Protein AF-A0A9D5NPQ6-F1 (afdb_monomer_lite)

Structure (mmCIF, N/CA/C/O backbone):
data_AF-A0A9D5NPQ6-F1
#
_entry.id   AF-A0A9D5NPQ6-F1
#
loop_
_atom_site.group_PDB
_atom_site.id
_atom_site.type_symbol
_atom_site.label_atom_id
_atom_site.label_alt_id
_atom_site.label_comp_id
_atom_site.label_asym_id
_atom_site.label_entity_id
_atom_site.label_seq_id
_atom_site.pdbx_PDB_ins_code
_atom_site.Cartn_x
_atom_site.Cartn_y
_atom_site.Cartn_z
_atom_site.occupancy
_atom_site.B_iso_or_equiv
_atom_site.auth_seq_id
_atom_site.auth_comp_id
_atom_site.auth_asym_id
_atom_site.auth_atom_id
_atom_site.pdbx_PDB_model_num
ATOM 1 N N . MET A 1 1 ? -1.826 24.725 30.117 1.00 43.22 1 MET A N 1
ATOM 2 C CA . MET A 1 1 ? -2.227 24.738 28.691 1.00 43.22 1 MET A CA 1
ATOM 3 C C . MET A 1 1 ? -2.375 23.291 28.211 1.00 43.22 1 MET A C 1
ATOM 5 O O . MET A 1 1 ? -1.402 22.693 27.767 1.00 43.22 1 MET A O 1
ATOM 9 N N . ASN A 1 2 ? -3.552 22.679 28.376 1.00 39.69 2 ASN A N 1
ATOM 10 C CA . ASN A 1 2 ? -3.757 21.265 28.036 1.00 39.69 2 ASN A CA 1
ATOM 11 C C . ASN A 1 2 ? -4.033 21.122 26.537 1.00 39.69 2 ASN A C 1
ATOM 13 O O . ASN A 1 2 ? -5.132 21.409 26.068 1.00 39.69 2 ASN A O 1
ATOM 17 N N . LYS A 1 3 ? -3.034 20.672 25.771 1.00 47.38 3 LYS A N 1
ATOM 18 C CA . LYS A 1 3 ? -3.235 20.264 24.376 1.00 47.38 3 LYS A CA 1
ATOM 19 C C . LYS A 1 3 ? -3.958 18.917 24.373 1.00 47.38 3 LYS A C 1
ATOM 21 O O . LYS A 1 3 ? -3.322 17.868 24.417 1.00 47.38 3 LYS A O 1
ATOM 26 N N . SER A 1 4 ? -5.289 18.951 24.352 1.00 49.28 4 SER A N 1
ATOM 27 C CA . SER A 1 4 ? -6.104 17.758 24.126 1.00 49.28 4 SER A CA 1
ATOM 28 C C . SER A 1 4 ? -5.777 17.207 22.732 1.00 49.28 4 SER A C 1
ATOM 30 O O . SER A 1 4 ? -6.054 17.843 21.712 1.00 49.28 4 SER A O 1
ATOM 32 N N . LYS A 1 5 ? -5.083 16.062 22.684 1.00 56.06 5 LYS A N 1
ATOM 33 C CA . LYS A 1 5 ? -4.770 15.335 21.447 1.00 56.06 5 LYS A CA 1
ATOM 34 C C . LYS A 1 5 ? -6.093 14.983 20.771 1.00 56.06 5 LYS A C 1
ATOM 36 O O . LYS A 1 5 ? -6.809 14.108 21.248 1.00 56.06 5 LYS A O 1
ATOM 41 N N . ARG A 1 6 ? -6.404 15.629 19.644 1.00 54.53 6 ARG A N 1
ATOM 42 C CA . ARG A 1 6 ? -7.471 15.182 18.741 1.00 54.53 6 ARG A CA 1
ATOM 43 C C . ARG A 1 6 ? -7.078 13.819 18.174 1.00 54.53 6 ARG A C 1
ATOM 45 O O . ARG A 1 6 ? -6.439 13.742 17.130 1.00 54.53 6 ARG A O 1
ATOM 52 N N . ASN A 1 7 ? -7.414 12.746 18.881 1.00 55.06 7 ASN A N 1
ATOM 53 C CA . ASN A 1 7 ? -7.281 11.390 18.374 1.00 55.06 7 ASN A CA 1
ATOM 54 C C . ASN A 1 7 ? -8.497 11.111 17.480 1.00 55.06 7 ASN A C 1
ATOM 56 O O . ASN A 1 7 ? -9.452 10.457 17.887 1.00 55.06 7 ASN A O 1
ATOM 60 N N . SER A 1 8 ? -8.507 11.720 16.291 1.00 65.31 8 SER A N 1
ATOM 61 C CA . SER A 1 8 ? -9.518 11.423 15.278 1.00 65.31 8 SER A CA 1
ATOM 62 C C . SER A 1 8 ? -9.247 10.013 14.769 1.00 65.31 8 SER A C 1
ATOM 64 O O . SER A 1 8 ? -8.298 9.790 14.017 1.00 65.31 8 SER A O 1
ATOM 66 N N . GLN A 1 9 ? -10.026 9.049 15.253 1.00 75.38 9 GLN A N 1
ATOM 67 C CA . GLN A 1 9 ? -9.921 7.659 14.836 1.00 75.38 9 GLN A CA 1
ATOM 68 C C . GLN A 1 9 ? -10.221 7.575 13.337 1.00 75.38 9 GLN A C 1
ATOM 70 O O . GLN A 1 9 ? -11.320 7.924 12.906 1.00 75.38 9 GLN A O 1
ATOM 75 N N . PHE A 1 10 ? -9.245 7.130 12.546 1.00 88.50 10 PHE A N 1
ATOM 76 C CA . PHE A 1 10 ? -9.442 6.880 11.123 1.00 88.50 10 PHE A CA 1
ATOM 77 C C . PHE A 1 10 ? -10.582 5.870 10.935 1.00 88.50 10 PHE A C 1
ATOM 79 O O . PHE A 1 10 ? -10.532 4.762 11.470 1.00 88.50 10 PHE A O 1
ATOM 86 N N . LYS A 1 11 ? -11.628 6.285 10.214 1.00 90.12 11 LYS A N 1
ATOM 87 C CA . LYS A 1 11 ? -12.773 5.442 9.862 1.00 90.12 11 LYS A CA 1
ATOM 88 C C . LYS A 1 11 ? -12.539 4.892 8.460 1.00 90.12 11 LYS A C 1
ATOM 90 O O . LYS A 1 11 ? -12.723 5.618 7.487 1.00 90.12 11 LYS A O 1
ATOM 95 N N . MET A 1 12 ? -12.094 3.639 8.389 1.00 90.94 12 MET A N 1
ATOM 96 C CA . MET A 1 12 ? -11.766 2.969 7.129 1.00 90.94 12 MET A CA 1
ATOM 97 C C . MET A 1 12 ? -12.975 2.916 6.189 1.00 90.94 12 MET A C 1
ATOM 99 O O . MET A 1 12 ? -12.850 3.318 5.040 1.00 90.94 12 MET A O 1
ATOM 103 N N . ASP A 1 13 ? -14.142 2.516 6.695 1.00 92.56 13 ASP A N 1
ATOM 104 C CA . ASP A 1 13 ? -15.355 2.321 5.886 1.00 92.56 13 ASP A CA 1
ATOM 105 C C . ASP A 1 13 ? -15.770 3.609 5.169 1.00 92.56 13 ASP A C 1
ATOM 107 O O . ASP A 1 13 ? -15.946 3.631 3.956 1.00 92.56 13 ASP A O 1
ATOM 111 N N . LYS A 1 14 ? -15.773 4.733 5.897 1.00 94.25 14 LYS A N 1
ATOM 112 C CA . LYS A 1 14 ? -16.057 6.055 5.322 1.00 94.25 14 LYS A CA 1
ATOM 113 C C . LYS A 1 14 ? -15.048 6.454 4.241 1.00 94.25 14 LYS A C 1
ATOM 115 O O . LYS A 1 14 ? -15.388 7.160 3.296 1.00 94.25 14 LYS A O 1
ATOM 120 N N . TRP A 1 15 ? -13.786 6.059 4.398 1.00 95.19 15 TRP A N 1
ATOM 121 C CA . TRP A 1 15 ? -12.772 6.322 3.384 1.00 95.19 15 TRP A CA 1
ATOM 122 C C . TRP A 1 15 ? -12.975 5.436 2.150 1.00 95.19 15 TRP A C 1
ATOM 124 O O . TRP A 1 15 ? -12.898 5.952 1.040 1.00 95.19 15 TRP A O 1
ATOM 134 N N . LEU A 1 16 ? -13.313 4.156 2.319 1.00 95.75 16 LEU A N 1
ATOM 135 C CA . LEU A 1 16 ? -13.648 3.251 1.212 1.00 95.75 16 LEU A CA 1
ATOM 136 C C . LEU A 1 16 ? -14.880 3.731 0.434 1.00 95.75 16 LEU A C 1
ATOM 138 O O . LEU A 1 16 ? -14.857 3.745 -0.792 1.00 95.75 16 LEU A O 1
ATOM 142 N N . GLU A 1 17 ? -15.914 4.218 1.123 1.00 95.56 17 GLU A N 1
ATOM 143 C CA . GLU A 1 17 ? -17.105 4.818 0.503 1.00 95.56 17 GLU A CA 1
ATOM 144 C C . GLU A 1 17 ? -16.802 6.063 -0.338 1.00 95.56 17 GLU A C 1
ATOM 146 O O . GLU A 1 17 ? -17.553 6.381 -1.256 1.00 95.56 17 GLU A O 1
ATOM 151 N N . SER A 1 18 ? -15.707 6.770 -0.046 1.00 96.06 18 SER A N 1
ATOM 152 C CA . SER A 1 18 ? -15.290 7.941 -0.825 1.00 96.06 18 SER A CA 1
ATOM 153 C C . SER A 1 18 ? -14.582 7.592 -2.138 1.00 96.06 18 SER A C 1
ATOM 155 O O . SER A 1 18 ? -14.311 8.487 -2.939 1.00 96.06 18 SER A O 1
ATOM 157 N N . LEU A 1 19 ? -14.250 6.315 -2.354 1.00 96.56 19 LEU A N 1
ATOM 158 C CA . LEU A 1 19 ? -13.570 5.849 -3.556 1.00 96.56 19 LEU A CA 1
ATOM 159 C C . LEU A 1 19 ? -14.568 5.497 -4.662 1.00 96.56 19 LEU A C 1
ATOM 161 O O . LEU A 1 19 ? -15.629 4.923 -4.432 1.00 96.56 19 LEU A O 1
ATOM 165 N N . GLU A 1 20 ? -14.170 5.792 -5.893 1.00 95.88 20 GLU A N 1
ATOM 166 C CA . GLU A 1 20 ? -14.869 5.376 -7.106 1.00 95.88 20 GLU A CA 1
ATOM 167 C C . GLU A 1 20 ? -14.653 3.876 -7.396 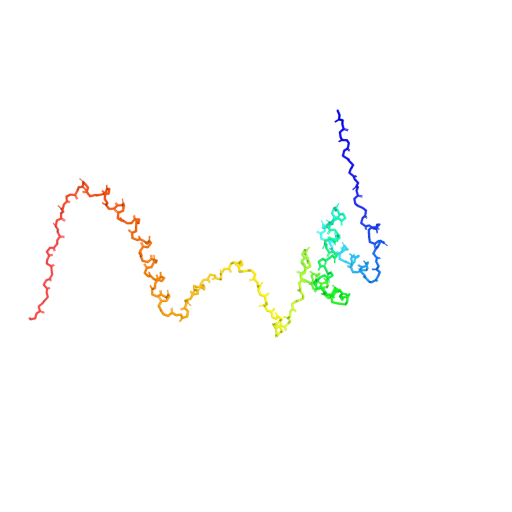1.00 95.88 20 GLU A C 1
ATOM 169 O O . GLU A 1 20 ? -13.562 3.334 -7.173 1.00 95.88 20 GLU A O 1
ATOM 174 N N . SER A 1 21 ? -15.678 3.194 -7.919 1.00 94.06 21 SER A N 1
ATOM 175 C CA . SER A 1 21 ? -15.503 1.859 -8.514 1.00 94.06 21 SER A CA 1
ATOM 176 C C . SER A 1 21 ? -14.648 1.994 -9.787 1.00 94.06 21 SER A C 1
ATOM 178 O O . SER A 1 21 ? -14.801 2.983 -10.512 1.00 94.06 21 SER A O 1
ATOM 180 N N . PRO A 1 22 ? -13.701 1.076 -10.061 1.00 96.81 22 PRO A N 1
ATOM 181 C CA . PRO A 1 22 ? -13.451 -0.208 -9.379 1.00 96.81 22 PRO A CA 1
ATOM 182 C C . PRO A 1 22 ? -12.450 -0.145 -8.210 1.00 96.81 22 PRO A C 1
ATOM 184 O O . PRO A 1 22 ? -12.178 -1.149 -7.557 1.00 96.81 22 PRO A O 1
ATOM 187 N N . TRP A 1 23 ? -11.873 1.022 -7.914 1.00 97.88 23 TRP A N 1
ATOM 188 C CA . TRP A 1 23 ? -10.829 1.152 -6.888 1.00 97.88 23 TRP A CA 1
ATOM 189 C C . TRP A 1 23 ? -11.334 0.888 -5.473 1.00 97.88 23 TRP A C 1
ATOM 191 O O . TRP A 1 23 ? -10.565 0.408 -4.642 1.00 97.88 23 TRP A O 1
ATOM 201 N N . LYS A 1 24 ? -12.608 1.184 -5.206 1.00 97.94 24 LYS A N 1
ATOM 202 C CA . LYS A 1 24 ? -13.267 0.815 -3.954 1.00 97.94 24 LYS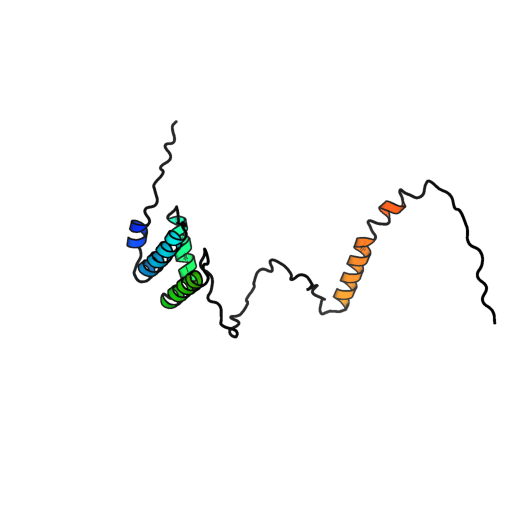 A CA 1
ATOM 203 C C . LYS A 1 24 ? -13.188 -0.695 -3.702 1.00 97.94 24 LYS A C 1
ATOM 205 O O . LYS A 1 24 ? -12.656 -1.095 -2.674 1.00 97.94 24 LYS A O 1
ATOM 210 N N . GLU A 1 25 ? -13.645 -1.498 -4.659 1.00 98.06 25 GLU A N 1
ATOM 211 C CA . GLU A 1 25 ? -13.720 -2.965 -4.556 1.00 98.06 25 GLU A CA 1
ATOM 212 C C . GLU A 1 25 ? -12.326 -3.583 -4.373 1.00 98.06 25 GLU A C 1
ATOM 214 O O . GLU A 1 25 ? -12.106 -4.408 -3.487 1.00 98.06 25 GLU A O 1
ATOM 219 N N . LEU A 1 26 ? -11.343 -3.096 -5.138 1.00 98.44 26 LEU A N 1
ATOM 220 C CA . LEU A 1 26 ? -9.942 -3.508 -5.005 1.00 98.44 26 LEU A CA 1
ATOM 221 C C . LEU A 1 26 ? -9.378 -3.206 -3.609 1.00 98.44 26 LEU A C 1
ATOM 223 O O . LEU A 1 26 ? -8.664 -4.020 -3.019 1.00 98.44 26 LEU A O 1
ATOM 227 N N . MET A 1 27 ? -9.682 -2.023 -3.067 1.00 98.06 27 MET A N 1
ATOM 228 C CA . MET A 1 27 ? -9.239 -1.658 -1.725 1.00 98.06 27 MET A CA 1
ATOM 229 C C . MET A 1 27 ? -9.978 -2.454 -0.648 1.00 98.06 27 MET A C 1
ATOM 231 O O . MET A 1 27 ? -9.333 -2.855 0.315 1.00 98.06 27 MET A O 1
ATOM 235 N N . GLU A 1 28 ? -11.275 -2.722 -0.803 1.00 97.75 28 GLU A N 1
ATOM 236 C CA . GLU A 1 28 ? -12.052 -3.579 0.103 1.00 97.75 28 GLU A CA 1
ATOM 237 C C . GLU A 1 28 ? -11.436 -4.978 0.205 1.00 97.75 28 GLU A C 1
ATOM 239 O O . GLU A 1 28 ? -11.081 -5.399 1.309 1.00 97.75 28 GLU A O 1
ATOM 244 N N . GLN A 1 29 ? -11.184 -5.637 -0.930 1.00 98.19 29 GLN A N 1
ATOM 245 C CA . GLN A 1 29 ? -10.545 -6.957 -0.967 1.00 98.19 29 GLN A CA 1
ATOM 246 C C . GLN A 1 29 ? -9.167 -6.943 -0.289 1.00 98.19 29 GLN A C 1
ATOM 248 O O . GLN A 1 29 ? -8.835 -7.822 0.513 1.00 98.19 29 GLN A O 1
ATOM 253 N N . TRP A 1 30 ? -8.346 -5.926 -0.570 1.00 98.19 30 TRP A N 1
ATOM 254 C CA . TRP A 1 30 ? -7.031 -5.810 0.058 1.00 98.19 30 TRP A CA 1
ATOM 255 C C . TRP A 1 30 ? -7.122 -5.587 1.576 1.00 98.19 30 TRP A C 1
ATOM 257 O O . TRP A 1 30 ? -6.335 -6.165 2.334 1.00 98.19 30 TRP A O 1
ATOM 267 N N . MET A 1 31 ? -8.074 -4.774 2.049 1.00 96.56 31 MET A N 1
ATOM 268 C CA . MET A 1 31 ? -8.278 -4.551 3.484 1.00 96.56 31 MET A CA 1
ATOM 269 C C . MET A 1 31 ? -8.788 -5.798 4.197 1.00 96.56 31 MET A C 1
ATOM 271 O O . MET A 1 31 ? -8.326 -6.075 5.303 1.00 96.56 31 MET A O 1
ATOM 275 N N . GLU A 1 32 ? -9.680 -6.562 3.571 1.00 97.50 32 GLU A N 1
ATOM 276 C CA . GLU A 1 32 ? -10.163 -7.839 4.097 1.00 97.50 32 GLU A CA 1
ATOM 277 C C . GLU A 1 32 ? -9.006 -8.825 4.289 1.00 97.50 32 GLU A C 1
ATOM 279 O O . GLU A 1 32 ? -8.819 -9.378 5.378 1.00 97.50 32 GLU A O 1
ATOM 284 N N . TYR A 1 33 ? -8.143 -8.959 3.280 1.00 98.12 33 TYR A N 1
ATOM 285 C CA . TYR A 1 33 ? -6.942 -9.784 3.382 1.00 98.12 33 TYR A CA 1
ATOM 286 C C . TYR A 1 33 ? -6.001 -9.320 4.508 1.00 98.12 33 TYR A C 1
ATOM 288 O O . TYR A 1 33 ? -5.505 -10.136 5.294 1.00 98.12 33 TYR A O 1
ATOM 296 N N . LYS A 1 34 ? -5.767 -8.008 4.651 1.00 96.62 34 LYS A N 1
ATOM 297 C CA . LYS A 1 34 ? -4.966 -7.486 5.772 1.00 96.62 34 LYS A CA 1
ATOM 298 C C . LYS A 1 34 ? -5.618 -7.784 7.123 1.00 96.62 34 LYS A C 1
ATOM 300 O O . LYS A 1 34 ? -4.912 -8.192 8.048 1.00 96.62 34 LYS A O 1
ATOM 305 N N . ALA A 1 35 ? -6.938 -7.648 7.235 1.00 95.62 35 AL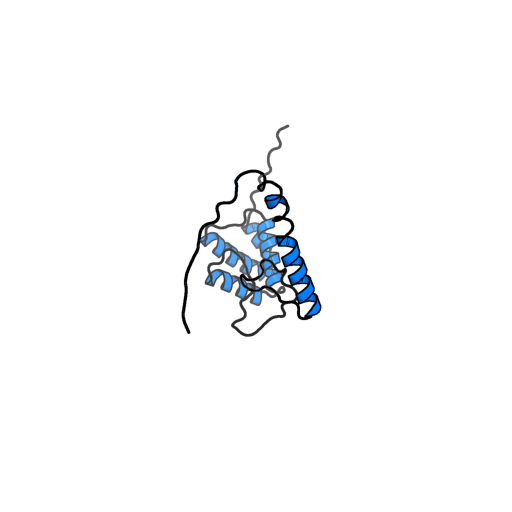A A N 1
ATOM 306 C CA . ALA A 1 35 ? -7.675 -7.941 8.459 1.00 95.62 35 ALA A CA 1
ATOM 307 C C . ALA A 1 35 ? -7.547 -9.419 8.862 1.00 95.62 35 ALA A C 1
ATOM 309 O O . ALA A 1 35 ? -7.263 -9.702 10.028 1.00 95.62 35 ALA A O 1
ATOM 310 N N . ALA A 1 36 ? -7.630 -10.350 7.903 1.00 96.12 36 ALA A N 1
ATOM 311 C CA . ALA A 1 36 ? -7.388 -11.778 8.137 1.00 96.12 36 ALA A CA 1
ATOM 312 C C . ALA A 1 36 ? -5.981 -12.052 8.710 1.00 96.12 36 ALA A C 1
ATOM 314 O O . ALA A 1 36 ? -5.788 -12.954 9.526 1.00 96.12 36 ALA A O 1
ATOM 315 N N . ARG A 1 37 ? -5.000 -11.214 8.353 1.00 95.06 37 ARG A N 1
ATOM 316 C CA . ARG A 1 37 ? -3.622 -11.250 8.872 1.00 95.06 37 ARG A CA 1
ATOM 317 C C . ARG A 1 37 ? -3.405 -10.450 10.157 1.00 95.06 37 ARG A C 1
ATOM 319 O O . ARG A 1 37 ? -2.269 -10.330 10.610 1.00 95.06 37 ARG A O 1
ATOM 326 N N . LYS A 1 38 ? -4.466 -9.904 10.759 1.00 96.00 38 LYS A N 1
ATOM 327 C CA . LYS A 1 38 ? -4.402 -9.003 11.926 1.00 96.00 38 LYS A CA 1
ATOM 328 C C . LYS A 1 38 ? -3.592 -7.727 11.650 1.00 96.00 38 LYS A C 1
ATOM 330 O O . LYS A 1 38 ? -3.028 -7.122 12.561 1.00 96.00 38 LYS A O 1
ATOM 335 N N . GLU A 1 39 ? -3.549 -7.298 10.392 1.00 94.31 39 GLU A N 1
ATOM 336 C CA . GLU A 1 39 ? -2.917 -6.065 9.937 1.00 94.31 39 GLU A CA 1
ATOM 337 C C . GLU A 1 39 ? -3.994 -5.037 9.546 1.00 94.31 39 GLU A C 1
ATOM 339 O O . GLU A 1 39 ? -5.057 -5.382 9.042 1.00 94.31 39 GLU A O 1
ATOM 344 N N . SER A 1 40 ? -3.737 -3.743 9.749 1.00 93.38 40 SER A N 1
ATOM 345 C CA . SER A 1 40 ? -4.644 -2.674 9.303 1.00 93.38 40 SER A CA 1
ATOM 346 C C . SER A 1 40 ? -3.916 -1.338 9.172 1.00 93.38 40 SER A C 1
ATOM 348 O O . SER A 1 40 ? -2.911 -1.085 9.845 1.00 93.38 40 SER A O 1
ATOM 350 N N . TYR A 1 41 ? -4.421 -0.454 8.307 1.00 93.94 41 TYR A N 1
ATOM 351 C CA . TYR A 1 41 ? -3.953 0.930 8.273 1.00 93.94 41 TYR A CA 1
ATOM 352 C C . TYR A 1 41 ? -4.618 1.727 9.393 1.00 93.94 41 TYR A C 1
ATOM 354 O O . TYR A 1 41 ? -5.838 1.837 9.458 1.00 93.94 41 TYR A O 1
ATOM 362 N N . LYS A 1 42 ? -3.798 2.323 10.261 1.00 91.12 42 LYS A N 1
ATOM 363 C CA . LYS A 1 42 ? -4.264 3.137 11.398 1.00 91.12 42 LYS A CA 1
ATOM 364 C C . LYS A 1 42 ? -4.590 4.582 11.014 1.00 91.12 42 LYS A C 1
ATOM 366 O O . LYS A 1 42 ? -5.142 5.321 11.823 1.00 91.12 42 LYS A O 1
ATOM 371 N N . THR A 1 43 ? -4.198 5.003 9.813 1.00 94.00 43 THR A N 1
ATOM 372 C CA . THR A 1 43 ? -4.334 6.379 9.336 1.00 94.00 43 THR A CA 1
ATOM 373 C C . THR A 1 43 ? -4.808 6.407 7.890 1.00 94.00 43 THR A C 1
ATOM 375 O O . THR A 1 43 ? -4.413 5.567 7.078 1.00 94.00 43 THR A O 1
ATOM 378 N N . GLU A 1 44 ? -5.582 7.437 7.554 1.00 94.56 44 GLU A N 1
ATOM 379 C CA . GLU A 1 44 ? -6.028 7.690 6.182 1.00 94.56 44 GLU A CA 1
ATOM 380 C C . GLU A 1 44 ? -4.845 7.872 5.228 1.00 94.56 44 GLU A C 1
ATOM 382 O O . GLU A 1 44 ? -4.846 7.363 4.112 1.00 94.56 44 GLU A O 1
ATOM 387 N N . MET A 1 45 ? -3.786 8.539 5.694 1.00 95.50 45 MET A N 1
ATOM 388 C CA . MET A 1 45 ? -2.556 8.712 4.924 1.00 95.50 45 MET A CA 1
ATOM 389 C C . MET A 1 45 ? -1.937 7.375 4.504 1.00 95.50 45 MET A C 1
ATOM 391 O O . MET A 1 45 ? -1.487 7.253 3.367 1.00 95.50 45 MET A O 1
ATOM 395 N N . GLY A 1 46 ? -1.931 6.368 5.385 1.00 95.62 46 GLY A N 1
ATOM 396 C CA . GLY A 1 46 ? -1.425 5.033 5.057 1.00 95.62 46 GLY A CA 1
ATOM 397 C C . GLY A 1 46 ? -2.269 4.340 3.986 1.00 95.62 46 GLY A C 1
ATOM 398 O O . GLY A 1 46 ? -1.721 3.825 3.012 1.00 95.62 46 GLY A O 1
ATOM 399 N N . ALA A 1 47 ? -3.595 4.400 4.126 1.00 96.00 47 ALA A N 1
ATOM 400 C CA . ALA A 1 47 ? -4.529 3.832 3.157 1.00 96.00 47 ALA A CA 1
ATOM 401 C C . ALA A 1 47 ? -4.426 4.523 1.781 1.00 96.00 47 ALA A C 1
ATOM 403 O O . ALA A 1 47 ? -4.296 3.853 0.756 1.00 96.00 47 ALA A O 1
ATOM 404 N N . ARG A 1 48 ? -4.346 5.862 1.752 1.00 97.00 48 ARG A N 1
ATOM 405 C CA . ARG A 1 48 ? -4.127 6.645 0.522 1.00 97.00 48 ARG A CA 1
ATOM 406 C C . ARG A 1 48 ? -2.806 6.295 -0.158 1.00 97.00 48 ARG A C 1
ATOM 408 O O . ARG A 1 48 ? -2.779 6.112 -1.369 1.00 97.00 48 ARG A O 1
ATOM 415 N N . LYS A 1 49 ? -1.712 6.166 0.602 1.00 97.94 49 LYS A N 1
ATOM 416 C CA . LYS A 1 49 ? -0.406 5.768 0.048 1.00 97.94 49 LYS A CA 1
ATOM 417 C C . LYS A 1 49 ? -0.443 4.364 -0.551 1.00 97.94 49 LYS A C 1
ATOM 419 O O . LYS A 1 49 ? 0.155 4.156 -1.602 1.00 97.94 49 LYS A O 1
ATOM 424 N N . CYS A 1 50 ? -1.165 3.436 0.077 1.00 97.75 50 CYS A N 1
ATOM 425 C CA . CYS A 1 50 ? -1.399 2.107 -0.480 1.00 97.75 50 CYS A CA 1
ATOM 426 C C . CYS A 1 50 ? -2.132 2.182 -1.827 1.00 97.75 50 CYS A C 1
ATOM 428 O O . CYS A 1 50 ? -1.627 1.638 -2.805 1.00 97.75 50 CYS A O 1
ATOM 430 N N . LEU A 1 51 ? -3.238 2.932 -1.906 1.00 98.25 51 LEU A N 1
ATOM 431 C CA . LEU A 1 51 ? -3.979 3.125 -3.156 1.00 98.25 51 LEU A CA 1
ATOM 432 C C . LEU A 1 51 ? -3.116 3.774 -4.250 1.00 98.25 51 LEU A C 1
ATOM 434 O O . LEU A 1 51 ? -3.111 3.307 -5.385 1.00 98.25 51 LEU A O 1
ATOM 438 N N . THR A 1 52 ? -2.345 4.818 -3.925 1.00 98.25 52 THR A N 1
ATOM 439 C CA . THR A 1 52 ? -1.418 5.447 -4.883 1.00 98.25 52 THR A CA 1
ATOM 440 C C . THR A 1 52 ? -0.375 4.454 -5.390 1.00 98.25 52 THR A C 1
ATOM 442 O O . THR A 1 52 ? -0.106 4.402 -6.585 1.00 98.25 52 THR A O 1
ATOM 445 N N . MET A 1 53 ? 0.206 3.646 -4.501 1.00 98.12 53 MET A N 1
ATOM 446 C CA . MET A 1 53 ? 1.176 2.627 -4.891 1.00 98.12 53 MET A CA 1
ATOM 447 C C . MET A 1 53 ? 0.542 1.573 -5.804 1.00 98.12 53 MET A C 1
ATOM 449 O O . MET A 1 53 ? 1.135 1.236 -6.824 1.00 98.12 53 MET A O 1
ATOM 453 N N . LEU A 1 54 ? -0.667 1.102 -5.489 1.00 98.31 54 LEU A N 1
ATOM 454 C CA . LEU A 1 54 ? -1.402 0.156 -6.328 1.00 98.31 54 LEU A CA 1
ATOM 455 C C . LEU A 1 54 ? -1.691 0.740 -7.719 1.00 98.31 54 LEU A C 1
ATOM 457 O O . LEU A 1 54 ? -1.428 0.081 -8.724 1.00 98.31 54 LEU A O 1
ATOM 461 N N . ARG A 1 55 ? -2.158 1.994 -7.794 1.00 98.12 55 ARG A N 1
ATOM 462 C CA . ARG A 1 55 ? -2.363 2.722 -9.059 1.00 98.12 55 ARG A CA 1
ATOM 463 C C . ARG A 1 55 ? -1.069 2.845 -9.867 1.00 98.12 55 ARG A C 1
ATOM 465 O O . ARG A 1 55 ? -1.081 2.614 -11.069 1.00 98.12 55 ARG A O 1
ATOM 472 N N . ASN A 1 56 ? 0.057 3.130 -9.219 1.00 97.81 56 ASN A N 1
ATOM 473 C CA . ASN A 1 56 ? 1.349 3.228 -9.899 1.00 97.81 56 ASN A CA 1
ATOM 474 C C . ASN A 1 56 ? 1.829 1.871 -10.434 1.00 97.81 56 ASN A C 1
ATOM 476 O O . ASN A 1 56 ? 2.220 1.779 -11.593 1.00 97.81 56 ASN A O 1
ATOM 480 N N . LEU A 1 57 ? 1.772 0.818 -9.612 1.00 95.94 57 LEU A N 1
ATOM 481 C CA . LEU A 1 57 ? 2.179 -0.536 -10.007 1.00 95.94 57 LEU A CA 1
ATOM 482 C C . LEU A 1 57 ? 1.325 -1.091 -11.153 1.00 95.94 57 LEU A C 1
ATOM 484 O O . LEU A 1 57 ? 1.819 -1.856 -11.974 1.00 95.94 57 LEU A O 1
ATOM 488 N N . SER A 1 58 ? 0.055 -0.693 -11.204 1.00 97.06 58 SER A N 1
ATOM 489 C CA . SER A 1 58 ? -0.898 -1.109 -12.232 1.00 97.06 58 SER A CA 1
ATOM 490 C C . SER A 1 58 ? -0.976 -0.169 -13.435 1.00 97.06 58 SER A C 1
ATOM 492 O O . SER A 1 58 ? -1.784 -0.411 -14.324 1.00 97.06 58 SER A O 1
ATOM 494 N N . ALA A 1 59 ? -0.192 0.914 -13.475 1.00 96.69 59 ALA A N 1
ATOM 495 C CA . ALA A 1 59 ? -0.320 1.970 -14.485 1.00 96.69 59 ALA A CA 1
ATOM 496 C C . ALA A 1 59 ? -1.770 2.494 -14.637 1.00 96.69 59 ALA A C 1
ATOM 498 O O . ALA A 1 59 ? -2.254 2.721 -15.743 1.00 96.69 59 ALA A O 1
ATOM 499 N N . ASN A 1 60 ? -2.469 2.676 -13.510 1.00 96.94 60 ASN A N 1
ATOM 500 C CA . ASN A 1 60 ? -3.890 3.036 -13.412 1.00 96.94 60 ASN A CA 1
ATOM 501 C C . ASN A 1 60 ? -4.857 2.054 -14.104 1.00 96.94 60 ASN A C 1
ATOM 503 O O . ASN A 1 60 ? -5.989 2.430 -14.399 1.00 96.94 60 ASN A O 1
ATOM 507 N N . ASN A 1 61 ? -4.454 0.801 -14.334 1.00 97.69 61 ASN A N 1
ATOM 508 C CA . ASN A 1 61 ? -5.304 -0.240 -14.905 1.00 97.69 61 ASN A CA 1
ATOM 509 C C . ASN A 1 61 ? -5.908 -1.130 -13.791 1.00 97.69 61 ASN A C 1
ATOM 511 O O . ASN A 1 61 ? -5.172 -1.882 -13.146 1.00 97.69 61 ASN A O 1
ATOM 515 N N . PRO A 1 62 ? -7.234 -1.100 -13.560 1.00 97.69 62 PRO A N 1
ATOM 516 C CA . PRO A 1 62 ? -7.874 -1.885 -12.502 1.00 97.69 62 PRO A CA 1
ATOM 517 C C . PRO A 1 62 ? -7.691 -3.399 -12.628 1.00 97.69 62 PRO A C 1
ATOM 519 O O . PRO A 1 62 ? -7.529 -4.085 -11.624 1.00 97.69 62 PRO A O 1
ATOM 522 N N . GLN A 1 63 ? -7.671 -3.931 -13.850 1.00 97.81 63 GLN A N 1
ATOM 523 C CA . GLN A 1 63 ? -7.477 -5.358 -14.097 1.00 97.81 63 GLN A CA 1
ATOM 524 C C . GLN A 1 63 ? -6.058 -5.794 -13.706 1.00 97.81 63 GLN A C 1
ATOM 526 O O . GLN A 1 63 ? -5.875 -6.849 -13.103 1.00 97.81 63 GLN A O 1
ATOM 531 N N . VAL A 1 64 ? -5.048 -4.961 -13.977 1.00 97.56 64 VAL A N 1
ATOM 532 C CA . VAL A 1 64 ? -3.668 -5.210 -13.521 1.00 97.56 64 VAL A CA 1
ATOM 533 C C . VAL A 1 64 ? -3.562 -5.061 -11.999 1.00 97.56 64 VAL A C 1
ATOM 535 O O . VAL A 1 64 ? -2.863 -5.834 -11.347 1.00 97.56 64 VAL A O 1
ATOM 538 N N . ALA A 1 65 ? -4.275 -4.098 -11.406 1.00 98.31 65 ALA A N 1
ATOM 539 C CA . ALA A 1 65 ? -4.334 -3.930 -9.955 1.00 98.31 65 ALA A CA 1
ATOM 540 C C . ALA A 1 65 ? -4.921 -5.166 -9.249 1.00 98.31 65 ALA A C 1
ATOM 542 O O . ALA A 1 65 ? -4.362 -5.602 -8.241 1.00 98.31 65 ALA A O 1
ATOM 543 N N . GLN A 1 66 ? -5.977 -5.761 -9.813 1.00 98.56 66 GLN A N 1
ATOM 544 C CA . GLN A 1 66 ? -6.548 -7.024 -9.343 1.00 98.56 66 GLN A CA 1
ATOM 545 C C . GLN A 1 66 ? -5.495 -8.135 -9.329 1.00 98.56 66 GLN A C 1
ATOM 547 O O . GLN A 1 66 ? -5.249 -8.742 -8.292 1.00 98.56 66 GLN A O 1
ATOM 552 N N . GLN A 1 67 ? -4.787 -8.330 -10.446 1.00 98.25 67 GLN A N 1
ATOM 553 C CA . GLN A 1 67 ? -3.731 -9.342 -10.546 1.00 98.25 67 GLN A CA 1
ATOM 554 C C . GLN A 1 67 ? -2.622 -9.133 -9.504 1.00 98.25 67 GLN A C 1
ATOM 556 O O . GLN A 1 67 ? -2.082 -10.101 -8.972 1.00 98.25 67 GLN A O 1
ATOM 561 N N . ILE A 1 68 ? -2.262 -7.879 -9.204 1.00 98.25 68 ILE A N 1
ATOM 562 C CA . ILE A 1 68 ? -1.263 -7.554 -8.175 1.00 98.25 68 ILE A CA 1
ATOM 563 C C . ILE A 1 68 ? -1.758 -7.964 -6.784 1.00 98.25 68 ILE A C 1
ATOM 565 O O . ILE A 1 68 ? -0.993 -8.556 -6.018 1.00 98.25 68 ILE A O 1
ATOM 569 N N . ILE A 1 69 ? -3.017 -7.657 -6.456 1.00 98.44 69 ILE A N 1
ATOM 570 C CA . ILE A 1 69 ? -3.639 -8.060 -5.189 1.00 98.44 69 ILE A CA 1
ATOM 571 C C . ILE A 1 69 ? -3.665 -9.586 -5.086 1.00 98.44 69 ILE A C 1
ATOM 573 O O . ILE A 1 69 ? -3.151 -10.130 -4.107 1.00 98.44 69 ILE A O 1
ATOM 577 N N . ASP A 1 70 ? -4.152 -10.271 -6.120 1.00 98.25 70 ASP A N 1
ATOM 578 C CA . ASP A 1 70 ? -4.238 -11.731 -6.165 1.00 98.25 70 ASP A CA 1
ATOM 579 C C . ASP A 1 70 ? -2.857 -12.374 -6.002 1.00 98.25 70 ASP A C 1
ATOM 581 O O . ASP A 1 70 ? -2.685 -13.300 -5.209 1.00 98.25 70 ASP A O 1
ATOM 585 N N . GLN A 1 71 ? -1.839 -11.838 -6.686 1.00 97.75 71 GLN A N 1
ATOM 586 C CA . GLN A 1 71 ? -0.455 -12.280 -6.543 1.00 97.75 71 GLN A CA 1
ATOM 587 C C . GLN A 1 71 ? 0.027 -12.144 -5.091 1.00 97.75 71 GLN A C 1
ATOM 589 O O . GLN A 1 71 ? 0.600 -13.081 -4.530 1.00 97.75 71 GLN A O 1
ATOM 594 N N . SER A 1 72 ? -0.181 -10.981 -4.472 1.00 97.69 72 SER A N 1
ATOM 595 C CA . SER A 1 72 ? 0.226 -10.743 -3.086 1.00 97.69 72 SER A CA 1
ATOM 596 C C . SER A 1 72 ? -0.504 -11.656 -2.101 1.00 97.69 72 SER A C 1
ATOM 598 O O . SER A 1 72 ? 0.131 -12.162 -1.175 1.00 97.69 72 SER A O 1
ATOM 600 N N . MET A 1 73 ? -1.799 -11.902 -2.309 1.00 97.81 73 MET A N 1
ATOM 601 C CA . MET A 1 73 ? -2.596 -12.820 -1.492 1.00 97.81 73 MET A CA 1
ATOM 602 C C . MET A 1 73 ? -2.115 -14.267 -1.648 1.00 97.81 73 MET A C 1
ATOM 604 O O . MET A 1 73 ? -1.839 -14.927 -0.648 1.00 97.81 73 MET A O 1
ATOM 608 N N . ALA A 1 74 ? -1.918 -14.736 -2.883 1.00 97.69 74 ALA A N 1
ATOM 609 C CA . ALA A 1 74 ? -1.460 -16.094 -3.180 1.00 97.69 74 ALA A CA 1
ATOM 610 C C . ALA A 1 74 ? -0.083 -16.403 -2.567 1.00 97.69 74 ALA A C 1
ATOM 612 O O . ALA A 1 74 ? 0.146 -17.501 -2.061 1.00 97.69 74 ALA A O 1
ATOM 613 N N . TYR A 1 75 ? 0.829 -15.425 -2.562 1.00 97.19 75 TYR A N 1
ATOM 614 C CA . TYR A 1 75 ? 2.151 -15.567 -1.941 1.00 97.19 75 TYR A CA 1
ATOM 615 C C . TYR A 1 75 ? 2.201 -15.160 -0.460 1.00 97.19 75 TYR A C 1
ATOM 617 O O . TYR A 1 75 ? 3.285 -15.141 0.126 1.00 97.19 75 TYR A O 1
ATOM 625 N N . ASN A 1 76 ? 1.064 -14.848 0.168 1.00 97.00 76 ASN A N 1
ATOM 626 C CA . ASN A 1 76 ? 0.975 -14.406 1.563 1.00 97.00 76 ASN A CA 1
ATOM 627 C C . ASN A 1 76 ? 1.841 -13.172 1.898 1.00 97.00 76 ASN A C 1
ATOM 629 O O . ASN A 1 76 ? 2.350 -13.026 3.017 1.00 97.00 76 ASN A O 1
ATOM 633 N N . TYR A 1 77 ? 2.024 -12.265 0.940 1.00 97.00 77 TYR A N 1
ATOM 634 C CA . TYR A 1 77 ? 2.799 -11.043 1.127 1.00 97.00 77 TYR A CA 1
ATOM 635 C C . TYR A 1 77 ? 2.056 -10.029 2.002 1.00 97.00 77 TYR A C 1
ATOM 637 O O . TYR A 1 77 ? 0.841 -9.877 1.914 1.00 97.00 77 TYR A O 1
ATOM 645 N N . ALA A 1 78 ? 2.800 -9.298 2.840 1.00 95.88 78 ALA A N 1
ATOM 646 C CA . ALA A 1 78 ? 2.259 -8.222 3.684 1.00 95.88 78 ALA A CA 1
ATOM 647 C C . ALA A 1 78 ? 2.048 -6.892 2.922 1.00 95.88 78 ALA A C 1
ATOM 649 O O . ALA A 1 78 ? 1.456 -5.942 3.446 1.00 95.88 78 ALA A O 1
ATOM 650 N N . GLY A 1 79 ? 2.561 -6.812 1.689 1.00 96.69 79 GLY A N 1
ATOM 651 C CA . GLY A 1 79 ? 2.547 -5.628 0.833 1.00 96.69 79 GLY A CA 1
ATOM 652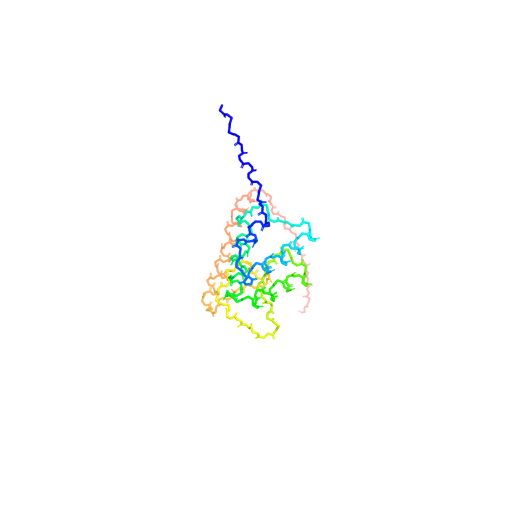 C C . GLY A 1 79 ? 2.223 -5.955 -0.624 1.00 96.69 79 GLY A C 1
ATOM 653 O O . GLY A 1 79 ? 2.102 -7.121 -1.003 1.00 96.69 79 GLY A O 1
ATOM 654 N N . LEU A 1 80 ? 2.089 -4.904 -1.432 1.00 97.50 80 LEU A N 1
ATOM 655 C CA . LEU A 1 80 ? 1.831 -4.992 -2.869 1.00 97.50 80 LEU A CA 1
ATOM 656 C C . LEU A 1 80 ? 3.145 -4.826 -3.629 1.00 97.50 80 LEU A C 1
ATOM 658 O O . LEU A 1 80 ? 3.912 -3.903 -3.350 1.00 97.50 80 LEU A O 1
ATOM 662 N N . PHE A 1 81 ? 3.389 -5.717 -4.582 1.00 96.12 81 PHE A N 1
ATOM 663 C CA . PHE A 1 81 ? 4.619 -5.765 -5.364 1.00 96.12 81 PHE A CA 1
ATOM 664 C C . PHE A 1 81 ? 4.287 -5.898 -6.853 1.00 96.12 81 PHE A C 1
ATOM 666 O O . PHE A 1 81 ? 3.215 -6.407 -7.181 1.00 96.12 81 PHE A O 1
ATOM 673 N N . PRO A 1 82 ? 5.184 -5.474 -7.761 1.00 95.75 82 PRO A N 1
ATOM 674 C CA . PRO A 1 82 ? 4.997 -5.687 -9.192 1.00 95.75 82 PRO A CA 1
ATOM 675 C C . PRO A 1 82 ? 4.700 -7.155 -9.532 1.00 95.75 82 PRO A C 1
ATOM 677 O O . PRO A 1 82 ? 5.198 -8.074 -8.868 1.00 95.75 82 PRO A O 1
ATOM 680 N N . LEU A 1 83 ? 3.920 -7.376 -10.592 1.00 94.81 83 LEU A N 1
ATOM 681 C CA . LEU A 1 83 ? 3.680 -8.719 -11.115 1.00 94.81 83 LEU A CA 1
ATOM 682 C C . LEU A 1 83 ? 5.002 -9.384 -11.495 1.00 94.81 83 LEU A C 1
ATOM 684 O O . LEU A 1 83 ? 5.875 -8.775 -12.118 1.00 94.81 83 LEU A O 1
ATOM 688 N N . LYS A 1 84 ? 5.158 -10.652 -11.119 1.00 90.12 84 LYS A N 1
ATOM 689 C CA . LYS A 1 84 ? 6.285 -11.454 -11.578 1.00 90.12 84 LYS A CA 1
ATOM 690 C C . LYS A 1 84 ? 6.040 -11.795 -13.039 1.00 90.12 84 LYS A C 1
ATOM 692 O O . LYS A 1 84 ? 5.086 -12.495 -13.360 1.00 90.12 84 LYS A O 1
ATOM 697 N N . SER A 1 85 ? 6.928 -11.339 -13.917 1.00 77.88 85 SER A N 1
ATOM 698 C CA . SER A 1 85 ? 7.005 -11.903 -15.261 1.00 77.88 85 SER A CA 1
ATOM 699 C C . SER A 1 85 ? 7.352 -13.385 -15.125 1.00 77.88 85 SER A C 1
ATOM 701 O O . SER A 1 85 ? 8.397 -13.739 -14.570 1.00 77.88 85 SER A O 1
ATOM 703 N N . SER A 1 86 ? 6.462 -14.257 -15.587 1.00 57.50 86 SER A N 1
ATOM 704 C CA . SER A 1 86 ? 6.769 -15.664 -15.812 1.00 57.50 86 SER A CA 1
ATOM 705 C C . SER A 1 86 ? 7.900 -15.728 -16.840 1.00 57.50 86 SER A C 1
ATOM 707 O O . SER A 1 86 ? 7.659 -15.469 -18.013 1.00 57.50 86 SER A O 1
ATOM 709 N N . TYR A 1 87 ? 9.130 -15.963 -16.366 1.00 47.97 87 TYR A N 1
ATOM 710 C CA . TYR A 1 87 ? 10.358 -16.230 -17.128 1.00 47.97 87 TYR A CA 1
ATOM 711 C C . TYR A 1 87 ? 10.312 -15.818 -18.613 1.00 47.97 87 TYR A C 1
ATOM 713 O O . TYR A 1 87 ? 10.077 -16.650 -19.482 1.00 47.97 87 TYR A O 1
ATOM 721 N N . GLY A 1 88 ? 10.569 -14.539 -18.916 1.00 47.16 88 GLY A N 1
ATOM 722 C CA . GLY A 1 88 ? 10.819 -14.136 -20.306 1.00 47.16 88 GLY A CA 1
ATOM 723 C C . GLY A 1 88 ? 10.722 -12.649 -20.626 1.00 47.16 88 GLY A C 1
ATOM 724 O O . GLY A 1 88 ? 11.482 -12.174 -21.463 1.00 47.16 88 GLY A O 1
ATOM 725 N N . SER A 1 89 ? 9.870 -11.870 -19.956 1.00 45.59 89 SER A N 1
ATOM 726 C CA . SER A 1 89 ? 9.782 -10.434 -20.250 1.00 45.59 89 SER A CA 1
ATOM 727 C C . SER A 1 89 ? 10.653 -9.642 -19.281 1.00 45.59 89 SER A C 1
ATOM 729 O O . SER A 1 89 ? 10.203 -9.164 -18.237 1.00 45.59 89 SER A O 1
ATOM 731 N N . GLN A 1 90 ? 11.926 -9.493 -19.643 1.00 51.62 90 GLN A N 1
ATOM 732 C CA . GLN A 1 90 ? 12.740 -8.390 -19.150 1.00 51.62 90 GLN A CA 1
ATOM 733 C C . GLN A 1 90 ? 12.079 -7.079 -19.600 1.00 51.62 90 GLN A C 1
ATOM 735 O O . GLN A 1 90 ? 12.392 -6.547 -20.660 1.00 51.62 90 GLN A O 1
ATOM 740 N N . GLN A 1 91 ? 11.141 -6.553 -18.811 1.00 53.03 91 GLN A N 1
ATOM 741 C CA . GLN A 1 91 ? 10.859 -5.128 -18.880 1.00 53.03 91 GLN A CA 1
ATOM 742 C C . GLN A 1 91 ? 12.142 -4.427 -18.440 1.00 53.03 91 GLN A C 1
ATOM 744 O O . GLN A 1 91 ? 12.618 -4.603 -17.318 1.00 53.03 91 GLN A O 1
ATOM 749 N N . SER A 1 92 ? 12.741 -3.755 -19.418 1.00 46.81 92 SER A N 1
ATOM 750 C CA . SER A 1 92 ? 13.914 -2.893 -19.357 1.00 46.81 92 SER A CA 1
ATOM 751 C C . SER A 1 92 ? 14.229 -2.398 -17.946 1.00 46.81 92 SER A C 1
ATOM 753 O O . SER A 1 92 ? 13.545 -1.535 -17.397 1.00 46.81 92 SER A O 1
ATOM 755 N N . ARG A 1 93 ? 15.318 -2.926 -17.382 1.00 46.50 93 ARG A N 1
ATOM 756 C CA . ARG A 1 93 ? 16.024 -2.318 -16.256 1.00 46.50 93 ARG A CA 1
ATOM 757 C C . ARG A 1 93 ? 16.640 -0.998 -16.719 1.00 46.50 93 ARG A C 1
ATOM 759 O O . ARG A 1 93 ? 17.836 -0.939 -16.977 1.00 46.50 93 ARG A O 1
ATOM 766 N N . THR A 1 94 ? 15.856 0.065 -16.804 1.00 50.62 94 THR A N 1
ATOM 767 C CA . THR A 1 94 ? 16.418 1.392 -16.559 1.00 50.62 94 THR A CA 1
ATOM 768 C C . THR A 1 94 ? 16.572 1.524 -15.050 1.00 50.62 94 THR A C 1
ATOM 770 O O . THR A 1 94 ? 15.610 1.738 -14.321 1.00 50.62 94 THR A O 1
ATOM 773 N N . GLU A 1 95 ? 17.811 1.288 -14.614 1.00 54.81 95 GLU A N 1
ATOM 774 C CA . GLU A 1 95 ? 18.395 1.864 -13.401 1.00 54.81 95 GLU A CA 1
ATOM 775 C C . GLU A 1 95 ? 17.785 1.390 -12.074 1.00 54.81 95 GLU A C 1
ATOM 777 O O . GLU A 1 95 ? 17.159 2.134 -11.324 1.00 54.81 95 GLU A O 1
ATOM 782 N N . ALA A 1 96 ? 18.054 0.132 -11.717 1.00 52.22 96 ALA A N 1
ATOM 783 C CA . ALA A 1 96 ? 18.019 -0.236 -10.306 1.00 52.22 96 ALA A CA 1
ATOM 784 C C . ALA A 1 96 ? 19.152 0.517 -9.574 1.00 52.22 96 ALA A C 1
ATOM 786 O O . ALA A 1 96 ? 20.309 0.377 -9.988 1.00 52.22 96 ALA A O 1
ATOM 787 N N . PRO A 1 97 ? 18.887 1.268 -8.485 1.00 50.16 97 PRO A N 1
ATOM 788 C CA . PRO A 1 97 ? 19.961 1.716 -7.612 1.00 50.16 97 PRO A CA 1
ATOM 789 C C . PRO A 1 97 ? 20.663 0.462 -7.085 1.00 50.16 97 PRO A C 1
ATOM 791 O O . PRO A 1 97 ? 20.017 -0.430 -6.532 1.00 50.16 97 PRO A O 1
ATOM 794 N N . GLN A 1 98 ? 21.972 0.355 -7.322 1.00 55.50 98 GLN A N 1
ATOM 795 C CA . GLN A 1 98 ? 22.791 -0.782 -6.898 1.00 55.50 98 GLN A CA 1
ATOM 796 C C . GLN A 1 98 ? 22.921 -0.802 -5.369 1.00 55.50 98 GLN A C 1
ATOM 798 O O . GLN A 1 98 ? 23.965 -0.478 -4.809 1.00 55.50 98 GLN A O 1
ATOM 803 N N . T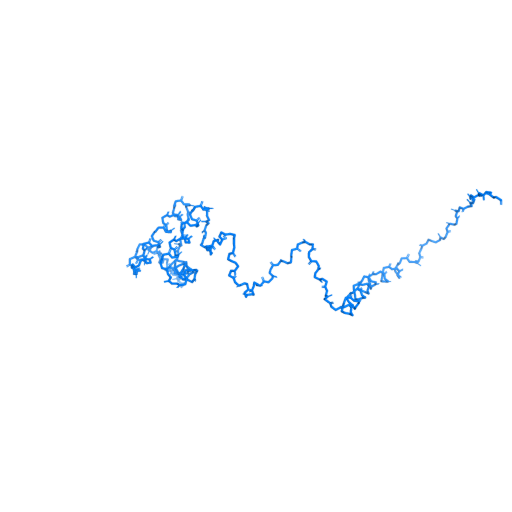YR A 1 99 ? 21.862 -1.192 -4.669 1.00 48.78 99 TYR A N 1
ATOM 804 C CA . TYR A 1 99 ? 21.973 -1.629 -3.289 1.00 48.78 99 TYR A CA 1
ATOM 805 C C . TYR A 1 99 ? 22.417 -3.091 -3.300 1.00 48.78 99 TYR A C 1
ATOM 807 O O . TYR A 1 99 ? 21.640 -3.992 -3.604 1.00 48.78 99 TYR A O 1
ATOM 815 N N . GLY A 1 100 ? 23.699 -3.293 -2.989 1.00 56.25 100 GLY A N 1
ATOM 816 C CA . GLY A 1 100 ? 24.315 -4.604 -2.797 1.00 56.25 100 GLY A CA 1
ATOM 817 C C . GLY A 1 100 ? 24.898 -5.192 -4.078 1.00 56.25 100 GLY A C 1
ATOM 818 O O . GLY A 1 100 ? 24.221 -5.902 -4.819 1.00 56.25 100 GLY A O 1
ATOM 819 N N . GLN A 1 101 ? 26.190 -4.947 -4.309 1.00 66.00 101 GLN A N 1
ATOM 820 C CA . GLN A 1 101 ? 26.978 -5.791 -5.206 1.00 66.00 101 GLN A CA 1
ATOM 821 C C . GLN A 1 101 ? 26.845 -7.252 -4.748 1.00 66.00 101 GLN A C 1
ATOM 823 O O . GLN A 1 101 ? 26.887 -7.545 -3.551 1.00 66.00 101 GLN A O 1
ATOM 828 N N . ARG A 1 102 ? 26.647 -8.174 -5.694 1.00 57.88 102 ARG A N 1
ATOM 829 C CA . ARG A 1 102 ? 26.584 -9.610 -5.397 1.00 57.88 102 ARG A CA 1
ATOM 830 C C . ARG A 1 102 ? 27.928 -10.050 -4.812 1.00 57.88 102 ARG A C 1
ATOM 832 O O . ARG A 1 102 ? 28.968 -9.730 -5.386 1.00 57.88 102 ARG A O 1
ATOM 839 N N . ILE A 1 103 ? 27.916 -10.803 -3.709 1.00 47.16 103 ILE A N 1
ATOM 840 C CA . ILE A 1 103 ? 29.138 -11.415 -3.163 1.00 47.16 103 ILE A CA 1
ATOM 841 C C . ILE A 1 103 ? 29.796 -12.236 -4.286 1.00 47.16 103 ILE A C 1
ATOM 843 O O . ILE A 1 103 ? 29.159 -13.117 -4.859 1.00 47.16 103 ILE A O 1
ATOM 847 N N . GLY A 1 104 ? 31.038 -11.892 -4.641 1.00 57.62 104 GLY A N 1
ATOM 848 C CA . GLY A 1 104 ? 31.814 -12.537 -5.710 1.00 57.62 104 GLY A CA 1
ATOM 849 C C . GLY A 1 104 ? 31.896 -11.778 -7.043 1.00 57.62 104 GLY A C 1
ATOM 850 O O . GLY A 1 104 ? 32.692 -12.163 -7.894 1.00 57.62 104 GLY A O 1
ATOM 851 N N . GLN A 1 105 ? 31.149 -10.685 -7.244 1.00 58.62 105 GLN A N 1
ATOM 852 C CA . GLN A 1 105 ? 31.282 -9.841 -8.441 1.00 58.62 105 GLN A CA 1
ATOM 853 C C . GLN A 1 105 ? 32.193 -8.641 -8.174 1.00 58.62 105 GLN A C 1
ATOM 855 O O . GLN A 1 105 ? 31.731 -7.525 -7.961 1.00 58.62 105 GLN A O 1
ATOM 860 N N . ILE A 1 106 ? 33.507 -8.858 -8.220 1.00 62.78 106 ILE A N 1
ATOM 861 C CA . ILE A 1 106 ? 34.444 -7.746 -8.401 1.00 62.78 106 ILE A CA 1
ATOM 862 C C . ILE A 1 106 ? 34.389 -7.382 -9.885 1.00 62.78 106 ILE A C 1
ATOM 864 O O . ILE A 1 106 ? 34.841 -8.151 -10.733 1.00 62.78 106 ILE A O 1
ATOM 868 N N . ILE A 1 107 ? 33.790 -6.235 -10.208 1.00 59.53 107 ILE A N 1
ATOM 869 C CA . ILE A 1 107 ? 33.776 -5.705 -11.575 1.00 59.53 107 ILE A CA 1
ATOM 870 C C . ILE A 1 107 ? 35.233 -5.452 -11.981 1.00 59.53 107 ILE A C 1
ATOM 872 O O . ILE A 1 107 ? 35.889 -4.560 -11.441 1.00 59.53 107 ILE A O 1
ATOM 876 N N . GLN A 1 108 ? 35.753 -6.252 -12.913 1.00 57.00 108 GLN A N 1
ATOM 877 C CA . GLN A 1 108 ? 37.044 -5.978 -13.536 1.00 57.00 108 GLN A CA 1
ATOM 878 C C . GLN A 1 108 ? 36.832 -4.907 -14.616 1.00 57.00 108 GLN A C 1
ATOM 880 O O . GLN A 1 108 ? 35.955 -5.089 -15.459 1.00 57.00 108 GLN A O 1
ATOM 885 N N . PRO A 1 109 ? 37.569 -3.783 -14.596 1.00 60.97 109 PRO A N 1
ATOM 886 C CA . PRO A 1 109 ? 37.419 -2.751 -15.616 1.00 60.97 109 PRO A CA 1
ATOM 887 C C . PRO A 1 109 ? 37.845 -3.293 -16.986 1.00 60.97 109 PRO A C 1
ATOM 889 O O . PRO A 1 109 ? 38.841 -4.007 -17.081 1.00 60.97 109 PRO A O 1
ATOM 892 N N . GLU A 1 110 ? 37.101 -2.922 -18.029 1.00 61.78 110 GLU A N 1
ATOM 893 C CA . GLU A 1 110 ? 37.304 -3.400 -19.408 1.00 61.78 110 GLU A CA 1
ATOM 894 C C . GLU A 1 110 ? 38.665 -2.962 -19.982 1.00 61.78 110 GLU A C 1
ATOM 896 O O . GLU A 1 110 ? 39.296 -3.693 -20.741 1.00 61.78 110 GLU A O 1
ATOM 901 N N . ASP A 1 111 ? 39.172 -1.806 -19.537 1.00 70.06 111 ASP A N 1
ATOM 902 C CA . ASP A 1 111 ? 40.471 -1.276 -19.952 1.00 70.06 111 ASP A CA 1
ATOM 903 C C . ASP A 1 111 ? 41.615 -1.795 -19.071 1.00 70.06 111 ASP A C 1
ATOM 905 O O . ASP A 1 111 ? 41.705 -1.494 -17.870 1.00 70.06 111 ASP A O 1
ATOM 909 N N . GLU A 1 112 ? 42.582 -2.473 -19.689 1.00 65.56 112 GLU A N 1
ATOM 910 C CA . GLU A 1 112 ? 43.731 -3.059 -18.993 1.00 65.56 112 GLU A CA 1
ATOM 911 C C . GLU A 1 112 ? 44.574 -2.016 -18.234 1.00 65.56 112 GLU A C 1
ATOM 913 O O . GLU A 1 112 ? 45.085 -2.280 -17.144 1.00 65.56 112 GLU A O 1
ATOM 918 N N . GLN A 1 113 ? 44.657 -0.784 -18.740 1.00 70.12 113 GLN A N 1
ATOM 919 C CA . GLN A 1 113 ? 45.361 0.304 -18.055 1.00 70.12 113 GLN A CA 1
ATOM 920 C C . GLN A 1 113 ? 44.677 0.714 -16.743 1.00 70.12 113 GLN A C 1
ATOM 922 O O . GLN A 1 113 ? 45.351 1.001 -15.750 1.00 70.12 113 GLN A O 1
ATOM 927 N N . LYS A 1 114 ? 43.338 0.720 -16.712 1.00 71.12 114 LYS A N 1
ATOM 928 C CA . LYS A 1 114 ? 42.564 1.017 -15.497 1.00 71.12 114 LYS A CA 1
ATOM 929 C C . LYS A 1 114 ? 42.678 -0.133 -14.501 1.00 71.12 114 LYS A C 1
ATOM 931 O O . LYS A 1 114 ? 42.824 0.122 -13.306 1.00 71.12 114 LYS A O 1
ATOM 936 N N . ARG A 1 115 ? 42.706 -1.380 -14.992 1.00 72.00 115 ARG A N 1
ATOM 937 C CA . ARG A 1 115 ? 42.975 -2.573 -14.176 1.00 72.00 115 ARG A CA 1
ATOM 938 C C . ARG A 1 115 ? 44.339 -2.478 -13.493 1.00 72.00 115 ARG A C 1
ATOM 940 O O . ARG A 1 115 ? 44.414 -2.641 -12.281 1.00 72.00 115 ARG A O 1
ATOM 947 N N . ARG A 1 116 ? 45.399 -2.142 -14.235 1.00 73.25 116 ARG A N 1
ATOM 948 C CA . ARG A 1 116 ? 46.763 -2.005 -13.688 1.00 73.25 116 ARG A CA 1
ATOM 949 C C . ARG A 1 116 ? 46.856 -0.918 -12.615 1.00 73.25 116 ARG A C 1
ATOM 951 O O . ARG A 1 116 ? 47.351 -1.196 -11.529 1.00 73.25 116 ARG A O 1
ATOM 958 N N . LYS A 1 117 ? 46.289 0.269 -12.862 1.00 78.38 117 LYS A N 1
ATOM 959 C CA . LYS A 1 117 ? 46.249 1.363 -11.871 1.00 78.38 117 LYS A CA 1
ATOM 960 C C . LYS A 1 117 ? 45.470 0.996 -10.604 1.00 78.38 117 LYS A C 1
ATOM 962 O O . LYS A 1 117 ? 45.829 1.429 -9.512 1.00 78.38 117 LYS A O 1
ATOM 967 N N . LEU A 1 118 ? 44.394 0.216 -10.734 1.00 74.62 118 LEU A N 1
ATOM 968 C CA . LEU A 1 118 ? 43.617 -0.250 -9.586 1.00 74.62 118 LEU A CA 1
ATOM 969 C C . LEU A 1 118 ? 44.415 -1.254 -8.743 1.00 74.62 118 LEU A C 1
ATOM 971 O O . LEU A 1 118 ? 44.465 -1.102 -7.526 1.00 74.62 118 LEU A O 1
ATOM 975 N N . ILE A 1 119 ? 45.071 -2.227 -9.384 1.00 75.12 119 ILE A N 1
ATOM 976 C CA . ILE A 1 119 ? 45.948 -3.197 -8.709 1.00 75.12 119 ILE A CA 1
ATOM 977 C C . ILE A 1 119 ? 47.105 -2.483 -7.995 1.00 75.12 119 ILE A C 1
ATOM 979 O O . ILE A 1 119 ? 47.370 -2.766 -6.830 1.00 75.12 119 ILE A O 1
ATOM 983 N N . GLU A 1 120 ? 47.732 -1.500 -8.643 1.00 77.38 120 GLU A N 1
ATOM 984 C CA . GLU A 1 120 ? 48.791 -0.677 -8.047 1.00 77.38 120 GLU A CA 1
ATOM 985 C C . GLU A 1 120 ? 48.290 0.112 -6.827 1.00 77.38 120 GLU A C 1
ATOM 987 O O . GLU A 1 120 ? 48.912 0.095 -5.764 1.00 77.38 120 GLU A O 1
ATOM 992 N N . ARG A 1 121 ? 47.124 0.764 -6.935 1.00 74.06 121 ARG A N 1
ATOM 993 C CA . ARG A 1 121 ? 46.525 1.512 -5.821 1.00 74.06 121 ARG A CA 1
ATOM 994 C C . ARG A 1 121 ? 46.197 0.603 -4.634 1.00 74.06 121 ARG A C 1
ATOM 996 O O . ARG A 1 121 ? 46.401 1.019 -3.498 1.00 74.06 121 ARG A O 1
ATOM 1003 N N . LEU A 1 122 ? 45.705 -0.610 -4.884 1.00 74.69 122 LEU A N 1
ATOM 1004 C CA . LEU A 1 122 ? 45.405 -1.595 -3.840 1.00 74.69 122 LEU A CA 1
ATOM 1005 C C . LEU A 1 122 ? 46.685 -2.122 -3.174 1.00 74.69 122 LEU A C 1
ATOM 1007 O O . LEU A 1 122 ? 46.748 -2.180 -1.948 1.00 74.69 122 LEU A O 1
ATOM 1011 N N . SER A 1 123 ? 47.724 -2.413 -3.962 1.00 69.81 123 SER A N 1
ATOM 1012 C CA . SER A 1 123 ? 49.049 -2.804 -3.459 1.00 69.81 123 SER A CA 1
ATOM 1013 C C . SER A 1 123 ? 49.664 -1.715 -2.572 1.00 69.81 123 SER A C 1
ATOM 1015 O O . SER A 1 123 ? 50.167 -1.990 -1.485 1.00 69.81 123 SER A O 1
ATOM 1017 N N . ASN A 1 124 ? 49.564 -0.453 -2.991 1.00 65.00 124 ASN A N 1
ATOM 1018 C CA . ASN A 1 124 ? 50.105 0.682 -2.243 1.00 65.00 124 ASN A CA 1
ATOM 1019 C C . ASN A 1 124 ? 49.270 1.040 -1.002 1.00 65.00 124 ASN A C 1
ATOM 1021 O O . ASN A 1 124 ? 49.807 1.598 -0.045 1.00 65.00 124 ASN A O 1
ATOM 1025 N N . ALA A 1 125 ? 47.971 0.722 -0.989 1.00 62.38 125 ALA A N 1
ATOM 1026 C CA . ALA A 1 125 ? 47.106 0.926 0.172 1.00 62.38 125 ALA A CA 1
ATOM 1027 C C . ALA A 1 125 ? 47.441 -0.034 1.327 1.00 62.38 125 ALA A C 1
ATOM 1029 O O . ALA A 1 125 ? 47.359 0.374 2.479 1.00 62.38 125 ALA A O 1
ATOM 1030 N N . GLY A 1 126 ? 47.880 -1.264 1.030 1.00 57.97 126 GLY A N 1
ATOM 1031 C CA . GLY A 1 126 ? 48.311 -2.232 2.047 1.00 57.97 126 GLY A CA 1
ATOM 1032 C C . GLY A 1 126 ? 49.683 -1.940 2.672 1.00 57.97 126 GLY A C 1
ATOM 1033 O O . GLY A 1 126 ? 49.959 -2.397 3.779 1.00 57.97 126 GLY A O 1
ATOM 1034 N N . ASN A 1 127 ? 50.536 -1.155 2.002 1.00 55.91 127 ASN A N 1
ATOM 1035 C CA . ASN A 1 127 ? 51.918 -0.917 2.442 1.00 55.91 127 ASN A CA 1
ATOM 1036 C C . ASN A 1 127 ? 52.074 0.227 3.460 1.00 55.91 127 ASN A C 1
ATOM 1038 O O . ASN A 1 127 ? 53.032 0.240 4.230 1.00 55.91 127 ASN A O 1
ATOM 1042 N N . LYS A 1 128 ? 51.120 1.167 3.530 1.00 53.91 128 LYS A N 1
ATOM 1043 C CA . LYS A 1 128 ? 51.203 2.308 4.465 1.00 53.91 128 LYS A CA 1
ATOM 1044 C C . LYS A 1 128 ? 51.018 1.911 5.934 1.00 53.91 128 LYS A C 1
ATOM 1046 O O . LYS A 1 128 ? 51.518 2.602 6.820 1.00 53.91 128 LYS A O 1
ATOM 1051 N N . ASP A 1 129 ? 50.352 0.787 6.189 1.00 51.94 129 ASP A N 1
ATOM 1052 C CA . ASP A 1 129 ? 50.107 0.283 7.544 1.00 51.94 129 ASP A CA 1
ATOM 1053 C C . ASP A 1 129 ? 51.212 -0.665 8.043 1.00 51.94 129 ASP A C 1
ATOM 1055 O O . ASP A 1 129 ? 51.347 -0.866 9.253 1.00 51.94 129 ASP A O 1
ATOM 1059 N N . TYR A 1 130 ? 52.029 -1.223 7.141 1.00 44.88 130 TYR A N 1
ATOM 1060 C CA . TYR A 1 130 ? 53.137 -2.124 7.483 1.00 44.88 130 TYR A CA 1
ATOM 1061 C C . TYR A 1 130 ? 54.405 -1.363 7.913 1.00 44.88 130 TYR A C 1
ATOM 1063 O O . TYR A 1 130 ? 55.018 -1.720 8.921 1.00 44.88 130 TYR A O 1
ATOM 1071 N N . GLU A 1 131 ? 54.761 -0.258 7.249 1.00 47.50 131 GLU A N 1
ATOM 1072 C CA . GLU A 1 131 ? 55.962 0.534 7.591 1.00 47.50 131 GLU A CA 1
ATOM 1073 C C . GLU A 1 131 ? 55.848 1.269 8.942 1.00 47.50 131 GLU A C 1
ATOM 1075 O O . GLU A 1 131 ? 56.832 1.411 9.677 1.00 47.50 131 GLU A O 1
ATOM 1080 N N . LYS A 1 132 ? 54.631 1.665 9.346 1.00 47.16 132 LYS A N 1
ATOM 1081 C CA . LYS A 1 132 ? 54.386 2.277 10.666 1.00 47.16 132 LYS A CA 1
ATOM 1082 C C . LYS A 1 132 ? 54.487 1.266 11.820 1.00 47.16 132 LYS A C 1
ATOM 1084 O O . LYS A 1 132 ? 54.702 1.665 12.961 1.00 47.16 132 LYS A O 1
ATOM 1089 N N . LYS A 1 133 ? 54.339 -0.035 11.536 1.00 45.81 133 LYS A N 1
ATOM 1090 C CA . LYS A 1 133 ? 54.436 -1.120 12.530 1.00 45.81 133 LYS A CA 1
ATOM 1091 C C . LYS A 1 133 ? 55.838 -1.722 12.642 1.00 45.81 133 LYS A C 1
ATOM 1093 O O . LYS A 1 133 ? 56.161 -2.258 13.696 1.00 45.81 133 LYS A O 1
ATOM 1098 N N . GLN A 1 134 ? 56.682 -1.613 11.612 1.00 42.81 134 GLN A N 1
ATOM 1099 C CA . GLN A 1 134 ? 58.082 -2.056 11.700 1.00 42.81 134 GLN A CA 1
ATOM 1100 C C . GLN A 1 134 ? 58.994 -1.036 12.396 1.00 42.81 134 GLN A C 1
ATOM 1102 O O . GLN A 1 134 ? 59.911 -1.426 13.107 1.00 42.81 134 GLN A O 1
ATOM 1107 N N . SER A 1 135 ? 58.713 0.266 12.296 1.00 44.34 135 SER A N 1
ATOM 1108 C CA . SER A 1 135 ? 59.510 1.306 12.975 1.00 44.34 135 SER A CA 1
ATOM 1109 C C . SER A 1 135 ? 59.383 1.305 14.509 1.00 44.34 135 SER A C 1
ATOM 1111 O O . SER A 1 135 ? 60.229 1.882 15.190 1.00 44.34 135 SER A O 1
ATOM 1113 N N . ILE A 1 136 ? 58.369 0.632 15.066 1.00 47.16 136 ILE A N 1
ATOM 1114 C CA . ILE A 1 136 ? 58.161 0.507 16.518 1.00 47.16 136 ILE A CA 1
ATOM 1115 C C . ILE A 1 136 ? 58.705 -0.796 17.126 1.00 47.16 136 ILE A C 1
ATOM 1117 O O . ILE A 1 136 ? 58.763 -0.880 18.347 1.00 47.16 136 ILE A O 1
ATOM 1121 N N . ASN A 1 137 ? 59.107 -1.795 16.324 1.00 42.22 137 ASN A N 1
ATOM 1122 C CA . ASN A 1 137 ? 59.371 -3.157 16.826 1.00 42.22 137 ASN A CA 1
ATOM 1123 C C . ASN A 1 137 ? 60.829 -3.644 16.677 1.00 42.22 137 ASN A C 1
ATOM 1125 O O . ASN A 1 137 ? 61.120 -4.791 16.995 1.00 42.22 137 ASN A O 1
ATOM 1129 N N . THR A 1 138 ? 61.757 -2.790 16.231 1.00 43.53 138 THR A N 1
ATOM 1130 C CA . THR A 1 138 ? 63.172 -3.159 15.987 1.00 43.53 138 THR A CA 1
ATOM 1131 C C . THR A 1 138 ? 64.141 -2.533 16.998 1.00 43.53 138 THR A C 1
ATOM 1133 O O . THR A 1 138 ? 65.218 -2.072 16.621 1.00 43.53 138 THR A O 1
ATOM 1136 N N . LYS A 1 139 ? 63.768 -2.452 18.283 1.00 45.38 139 LYS A N 1
ATOM 1137 C CA . LYS A 1 139 ? 64.703 -2.011 19.338 1.00 45.38 139 LYS A CA 1
ATOM 1138 C C . LYS A 1 139 ? 65.080 -3.056 20.376 1.00 45.38 139 LYS A C 1
ATOM 1140 O O . LYS A 1 139 ? 66.001 -2.779 21.128 1.00 45.38 139 LYS A O 1
ATOM 1145 N N . ASP A 1 140 ? 64.493 -4.246 20.369 1.00 46.09 140 ASP A N 1
ATOM 1146 C CA . ASP A 1 140 ? 64.894 -5.282 21.314 1.00 46.09 140 ASP A CA 1
ATOM 1147 C C . ASP A 1 140 ? 64.910 -6.668 20.659 1.00 46.09 140 ASP A C 1
ATOM 1149 O O . ASP A 1 140 ? 63.983 -7.044 19.947 1.00 46.09 140 ASP A O 1
ATOM 1153 N N . TYR A 1 141 ? 65.980 -7.409 20.960 1.00 35.19 141 TYR A N 1
ATOM 1154 C CA . TYR A 1 141 ? 66.232 -8.833 20.683 1.00 35.19 141 TYR A CA 1
ATOM 1155 C C . TYR A 1 141 ? 66.901 -9.210 19.345 1.00 35.19 141 TYR A C 1
ATOM 1157 O O . TYR A 1 141 ? 66.294 -9.696 18.400 1.00 35.19 141 TYR A O 1
ATOM 1165 N N . GLY A 1 142 ? 68.223 -8.993 19.327 1.00 35.56 142 GLY A N 1
ATOM 1166 C CA . GLY A 1 142 ? 69.261 -10.035 19.227 1.00 35.56 142 GLY A CA 1
ATOM 1167 C C . GLY A 1 142 ? 69.051 -11.246 18.306 1.00 35.56 142 GLY A C 1
ATOM 1168 O O . GLY A 1 142 ? 68.229 -12.116 18.574 1.00 35.56 142 GLY A O 1
ATOM 1169 N N . TYR A 1 143 ? 69.922 -11.340 17.298 1.00 34.38 143 TYR A N 1
ATOM 1170 C CA . TYR A 1 143 ? 70.179 -12.508 16.450 1.00 34.38 143 TYR A CA 1
ATOM 1171 C C . TYR A 1 143 ? 70.490 -13.782 17.256 1.00 34.38 143 TYR A C 1
ATOM 1173 O O . TYR A 1 143 ? 71.368 -13.765 18.119 1.00 34.38 143 TYR A O 1
ATOM 1181 N N . ILE A 1 144 ? 69.868 -14.903 16.877 1.00 34.25 144 ILE A N 1
ATOM 1182 C CA . ILE A 1 144 ? 70.410 -16.247 17.112 1.00 34.25 144 ILE A CA 1
ATOM 1183 C C . ILE A 1 144 ? 70.362 -16.995 15.776 1.00 34.25 144 ILE A C 1
ATOM 1185 O O . ILE A 1 144 ? 69.290 -17.334 15.279 1.00 34.25 144 ILE A O 1
ATOM 1189 N N . ASP A 1 145 ? 71.541 -17.182 15.190 1.00 40.00 145 ASP A N 1
ATOM 1190 C CA . ASP A 1 145 ? 71.814 -18.057 14.050 1.00 40.00 145 ASP A CA 1
ATOM 1191 C C . ASP A 1 145 ? 71.779 -19.518 14.521 1.00 40.00 145 ASP A C 1
ATOM 1193 O O . ASP A 1 145 ? 72.378 -19.841 15.547 1.00 40.00 145 ASP A O 1
ATOM 1197 N N . ASN A 1 146 ? 71.046 -20.373 13.806 1.00 33.50 146 ASN A N 1
ATOM 1198 C CA . ASN A 1 146 ? 71.129 -21.828 13.900 1.00 33.50 146 ASN A CA 1
ATOM 1199 C C . ASN A 1 146 ? 70.404 -22.463 12.708 1.00 33.50 146 ASN A C 1
ATOM 1201 O O . ASN A 1 146 ? 69.192 -22.656 12.767 1.00 33.50 146 ASN A O 1
ATOM 1205 N N . SER A 1 147 ? 71.144 -22.866 11.674 1.00 33.94 147 SER A N 1
ATOM 1206 C CA . SER A 1 147 ? 71.072 -24.255 11.185 1.00 33.94 147 SER A CA 1
ATOM 1207 C C . SER A 1 147 ? 72.034 -24.496 10.025 1.00 33.94 147 SER A C 1
ATOM 1209 O O . SER A 1 147 ? 71.811 -24.073 8.890 1.00 33.94 147 SER A O 1
ATOM 1211 N N . ALA A 1 148 ? 73.079 -25.247 10.352 1.00 37.88 148 ALA A N 1
ATOM 1212 C CA . ALA A 1 148 ? 73.934 -25.981 9.445 1.00 37.88 148 ALA A CA 1
ATOM 1213 C C . ALA A 1 148 ? 73.192 -27.154 8.761 1.00 37.88 148 ALA A C 1
ATOM 1215 O O . ALA A 1 148 ? 72.240 -27.714 9.305 1.00 37.88 148 ALA A O 1
ATOM 1216 N N . THR A 1 149 ? 73.761 -27.578 7.625 1.00 42.16 149 THR A N 1
ATOM 1217 C CA . THR A 1 149 ? 73.768 -28.939 7.043 1.00 42.16 149 THR A CA 1
ATOM 1218 C C . THR A 1 149 ? 72.467 -29.567 6.525 1.00 42.16 149 THR A C 1
ATOM 1220 O O . THR A 1 149 ? 71.695 -30.156 7.278 1.00 42.16 149 THR A O 1
ATOM 1223 N N . HIS A 1 150 ? 72.373 -29.673 5.195 1.00 42.69 150 HIS A N 1
ATOM 1224 C CA . HIS A 1 150 ? 72.133 -30.975 4.566 1.00 42.69 150 HIS A CA 1
ATOM 1225 C C . HIS A 1 150 ? 72.826 -31.063 3.198 1.00 42.69 150 HIS A C 1
ATOM 1227 O O . HIS A 1 150 ? 72.518 -30.307 2.280 1.00 42.69 150 HIS A O 1
ATOM 1233 N N . GLN A 1 151 ? 73.801 -31.971 3.129 1.00 39.78 151 GLN A N 1
ATOM 1234 C CA . GLN A 1 151 ? 74.477 -32.467 1.933 1.00 39.78 151 GLN A CA 1
ATOM 1235 C C . GLN A 1 151 ? 73.484 -33.258 1.070 1.00 39.78 151 GLN A C 1
ATOM 1237 O O . GLN A 1 151 ? 72.694 -34.025 1.620 1.00 39.78 151 GLN A O 1
ATOM 1242 N N . GLN A 1 152 ? 73.587 -33.149 -0.253 1.00 38.56 152 GLN A N 1
ATOM 1243 C CA . GLN A 1 152 ? 73.216 -34.233 -1.159 1.00 38.56 152 GLN A CA 1
ATOM 1244 C C . GLN A 1 152 ? 74.181 -34.250 -2.343 1.00 38.56 152 GLN A C 1
ATOM 1246 O O . GLN A 1 152 ? 74.521 -33.205 -2.899 1.00 38.56 152 GLN A O 1
ATOM 1251 N N . ASP A 1 153 ? 74.660 -35.461 -2.589 1.00 37.38 153 ASP A N 1
ATOM 1252 C CA . ASP A 1 153 ? 75.740 -35.869 -3.470 1.00 37.38 153 ASP A CA 1
ATOM 1253 C C . ASP A 1 153 ? 75.352 -35.803 -4.954 1.00 37.38 153 ASP A C 1
ATOM 1255 O O . ASP A 1 153 ? 74.190 -36.022 -5.292 1.00 37.38 153 ASP A O 1
ATOM 1259 N N . ASP A 1 154 ? 76.344 -35.518 -5.804 1.00 39.44 154 ASP A N 1
ATOM 1260 C CA . ASP A 1 154 ? 76.677 -36.261 -7.036 1.00 39.44 154 ASP A CA 1
ATOM 1261 C C . ASP A 1 154 ? 78.080 -35.848 -7.534 1.00 39.44 154 ASP A C 1
ATOM 1263 O O . ASP A 1 154 ? 78.387 -34.630 -7.538 1.00 39.44 154 ASP A O 1
#

Radius of gyration: 32.41 Å; chains: 1; bounding box: 94×61×49 Å

Foldseek 3Di:
DDPPPPPPFDDVVVLLVVDDPPLSVLLVLLQVLCVVVVHHDRDPVVSVVQSVVLCVLQVNDVVLSNVQSVVCSVVVHPHTDHDDDPPDDPPDPPDDPPPDDDVPDPPQDPDVVVNVVVVVVVVVVVVVVVVVVVVVPPPDDDDDDDDDDDDDDD

Secondary structure (DSSP, 8-state):
-----------HHHHHHTSPTTHHHHHHHHHHHHHHTT---SSHHHHHHHHHHHHHHTTT-HHHHHHHHHHHHHTT-SS--PPPP-SS-----------SPPTT--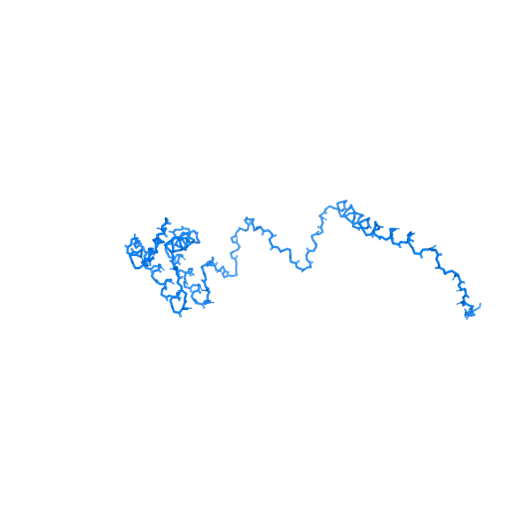---SSHHHHHHHHHHHHHHHHHHHHHHHTTS-SS--------------

pLDDT: mean 74.4, std 23.19, range [33.5, 98.56]

Sequence (154 aa):
MNKSKRNSQFKMDKWLESLESPWKELMEQWMEYKAARKESYKTEMGARKCLTMLRNLSANNPQVAQQIIDQSMAYNYAGLFPLKSSYGSQQSRTEAPQYGQRIGQIIQPEDEQKRRKLIERLSNAGNKDYEKKQSINTKDYGYIDNSATHQQDD